Protein AF-A0A964VG58-F1 (afdb_monomer_lite)

Foldseek 3Di:
DDDDPPPPPQQAAPDDLVLLVVLVVVVCVVVVWDWDDDPQKIKTWDDDPQKIKIWIWHDDGPRFIWIWIWIDHPPDDPVLTPTDGDDDGDDSVVVNVVVVVCVVCVVCVSHVDPPPPPPPDD

Secondary structure (DSSP, 8-state):
-------------SS-HHHHHHHHHHHHHHHT-EEEEETTEEEEEEEETTEEEEEEEEEETTTEEEEEEEEEETTS-GGG---EEEEEEE-HHHHHHHHHHHHTTHHHHHT--TT-------

Structure (mmCIF, N/CA/C/O backbone):
data_AF-A0A964VG58-F1
#
_entry.id   AF-A0A964VG58-F1
#
loop_
_atom_site.group_PDB
_atom_site.id
_atom_site.type_symbol
_atom_site.label_atom_id
_atom_site.label_alt_id
_atom_site.label_comp_id
_atom_site.label_asym_id
_atom_site.label_entity_id
_atom_site.label_seq_id
_atom_site.pdbx_PDB_ins_code
_atom_site.Cartn_x
_atom_site.Cartn_y
_atom_site.Cartn_z
_atom_site.occupancy
_atom_site.B_iso_or_equiv
_atom_site.auth_seq_id
_atom_site.auth_comp_id
_atom_site.auth_asym_id
_atom_site.auth_atom_id
_atom_site.pdbx_PDB_model_num
ATOM 1 N N . MET A 1 1 ? -23.402 36.058 19.772 1.00 46.09 1 MET A N 1
ATOM 2 C CA . MET A 1 1 ? -22.094 35.834 19.128 1.00 46.09 1 MET A CA 1
ATOM 3 C C . MET A 1 1 ? -21.759 34.382 19.395 1.00 46.09 1 MET A C 1
ATOM 5 O O . MET A 1 1 ? -21.448 34.042 20.526 1.00 46.09 1 MET A O 1
ATOM 9 N N . THR A 1 2 ? -22.060 33.517 18.430 1.00 41.94 2 THR A N 1
ATOM 10 C CA . THR A 1 2 ? -22.004 32.061 18.597 1.00 41.94 2 THR A CA 1
ATOM 11 C C . THR A 1 2 ? -20.590 31.609 18.274 1.00 41.94 2 THR A C 1
ATOM 13 O O . THR A 1 2 ? -20.157 31.733 17.132 1.00 41.94 2 THR A O 1
ATOM 16 N N . ASP A 1 3 ? -19.878 31.150 19.295 1.00 44.06 3 ASP A N 1
ATOM 17 C CA . ASP A 1 3 ? -18.585 30.492 19.1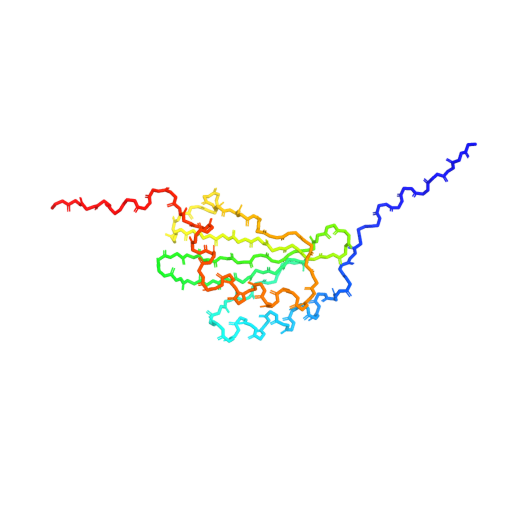61 1.00 44.06 3 ASP A CA 1
ATOM 18 C C . ASP A 1 3 ? -18.837 29.084 18.603 1.00 44.06 3 ASP A C 1
ATOM 20 O O . ASP A 1 3 ? -19.475 28.249 19.247 1.00 44.06 3 ASP A O 1
ATOM 24 N N . ALA A 1 4 ? -18.451 28.861 17.349 1.00 51.88 4 ALA A N 1
ATOM 25 C CA . ALA A 1 4 ? -18.421 27.534 16.758 1.00 51.88 4 ALA A CA 1
ATOM 26 C C . ALA A 1 4 ? -17.019 26.964 16.999 1.00 51.88 4 ALA A C 1
ATOM 28 O O . ALA A 1 4 ? -16.050 27.579 16.544 1.00 51.88 4 ALA A O 1
ATOM 29 N N . PRO A 1 5 ? -16.865 25.804 17.662 1.00 48.06 5 PRO A N 1
ATOM 30 C CA . PRO A 1 5 ? -15.564 25.174 17.738 1.00 48.06 5 PRO A CA 1
ATOM 31 C C . PRO A 1 5 ? -15.223 24.628 16.350 1.00 48.06 5 PRO A C 1
ATOM 33 O O . PRO A 1 5 ? -15.713 23.578 15.931 1.00 48.06 5 PRO A O 1
ATOM 36 N N . SER A 1 6 ? -14.355 25.350 15.641 1.00 50.09 6 SER A N 1
ATOM 37 C CA . SER A 1 6 ? -13.580 24.856 14.501 1.00 50.09 6 SER A CA 1
ATOM 38 C C . SER A 1 6 ? -12.587 23.799 14.991 1.00 50.09 6 SER A C 1
ATOM 40 O O . SER A 1 6 ? -11.378 24.002 15.009 1.00 50.09 6 SER A O 1
ATOM 42 N N . GLY A 1 7 ? -13.108 22.663 15.446 1.00 42.56 7 GLY A N 1
ATOM 43 C CA . GLY A 1 7 ? -12.342 21.456 15.691 1.00 42.56 7 GLY A CA 1
ATOM 44 C C . GLY A 1 7 ? -12.226 20.694 14.383 1.00 42.56 7 GLY A C 1
ATOM 45 O O . GLY A 1 7 ? -12.977 19.747 14.156 1.00 42.56 7 GLY A O 1
ATOM 46 N N . GLY A 1 8 ? -11.301 21.114 13.519 1.00 39.91 8 GLY A N 1
ATOM 47 C CA . GLY A 1 8 ? -10.782 20.280 12.437 1.00 39.91 8 GLY A CA 1
ATOM 48 C C . GLY A 1 8 ? -10.017 19.112 13.048 1.00 39.91 8 GLY A C 1
ATOM 49 O O . GLY A 1 8 ? -8.796 19.091 13.045 1.00 39.91 8 GLY A O 1
ATOM 50 N N . GLY A 1 9 ? -10.735 18.186 13.681 1.00 44.28 9 GLY A N 1
ATOM 51 C CA . GLY A 1 9 ? -10.153 16.948 14.155 1.00 44.28 9 GLY A CA 1
ATOM 52 C C . GLY A 1 9 ? -9.806 16.133 12.927 1.00 44.28 9 GLY A C 1
ATOM 53 O O . GLY A 1 9 ? -10.712 15.583 12.299 1.00 44.28 9 GLY A O 1
ATOM 54 N N . GLU A 1 10 ? -8.522 16.069 12.582 1.00 49.34 10 GLU A N 1
ATOM 55 C CA . GLU A 1 10 ? -7.968 14.996 11.763 1.00 49.34 10 GLU A CA 1
ATOM 56 C C . GLU A 1 10 ? -8.439 13.679 12.382 1.00 49.34 10 GLU A C 1
ATOM 58 O O . GLU A 1 10 ? -7.921 13.197 13.393 1.00 49.34 10 GLU A O 1
ATOM 63 N N . ARG A 1 11 ? -9.544 13.149 11.847 1.00 59.03 11 ARG A N 1
ATOM 64 C CA . ARG A 1 11 ? -10.114 11.892 12.309 1.00 59.03 11 ARG A CA 1
ATOM 65 C C . ARG A 1 11 ? -9.113 10.826 11.922 1.00 59.03 11 ARG A C 1
ATOM 67 O O . ARG A 1 11 ? -9.019 10.462 10.753 1.00 59.03 11 ARG A O 1
ATOM 74 N N . ARG A 1 12 ? -8.353 10.352 12.908 1.00 62.16 12 ARG A N 1
ATOM 75 C CA . ARG A 1 12 ? -7.490 9.190 12.732 1.00 62.16 12 ARG A CA 1
ATOM 76 C C . ARG A 1 12 ? -8.324 7.988 12.300 1.00 62.16 12 ARG A C 1
ATOM 78 O O . ARG A 1 12 ? -9.476 7.870 12.734 1.00 62.16 12 ARG A O 1
ATOM 85 N N . PRO A 1 13 ? -7.756 7.092 11.481 1.00 62.78 13 PRO A N 1
ATOM 86 C CA . PRO A 1 13 ? -8.465 5.902 11.066 1.00 62.78 13 PRO A CA 1
ATOM 87 C C . PRO A 1 13 ? -8.955 5.065 12.242 1.00 62.78 13 PRO A C 1
ATOM 89 O O . PRO A 1 13 ? -8.265 4.950 13.255 1.00 62.78 13 PRO A O 1
ATOM 92 N N . ALA A 1 14 ? -10.141 4.463 12.101 1.00 65.12 14 ALA A N 1
ATOM 93 C CA . ALA A 1 14 ? -10.719 3.606 13.142 1.00 65.12 14 ALA A CA 1
ATOM 94 C C . ALA A 1 14 ? -9.809 2.409 13.484 1.00 65.12 14 ALA A C 1
ATOM 96 O O . ALA A 1 14 ? -9.790 1.927 14.616 1.00 65.12 14 ALA A O 1
ATOM 97 N N . ALA A 1 15 ? -9.015 1.953 12.511 1.00 66.06 15 ALA A N 1
ATOM 98 C CA . ALA A 1 15 ? -7.946 0.991 12.726 1.00 66.06 15 ALA A CA 1
ATOM 99 C C . ALA A 1 15 ? -6.636 1.686 13.111 1.00 66.06 15 ALA A C 1
ATOM 101 O O . ALA A 1 15 ? -6.198 2.619 12.439 1.00 66.06 15 ALA A O 1
ATOM 102 N N . SER A 1 16 ? -5.966 1.176 14.148 1.00 79.75 16 SER A N 1
ATOM 103 C CA . SER A 1 16 ? -4.643 1.668 14.532 1.00 79.75 16 SER A CA 1
ATOM 104 C C . SER A 1 16 ? -3.595 1.360 13.456 1.00 79.75 16 SER A C 1
ATOM 106 O O . SER A 1 16 ? -3.671 0.344 12.758 1.00 79.75 16 SER A O 1
ATOM 108 N N . LEU A 1 17 ? -2.565 2.208 13.368 1.00 83.25 17 LEU A 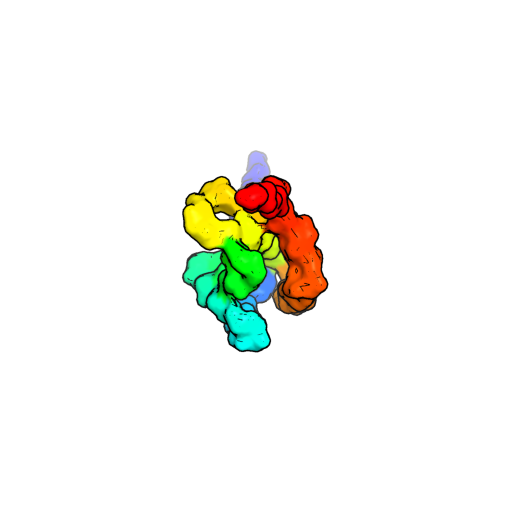N 1
ATOM 109 C CA . LEU A 1 17 ? -1.387 1.966 12.523 1.00 83.25 17 LEU A CA 1
ATOM 110 C C . LEU A 1 17 ? -0.760 0.590 12.789 1.00 83.25 17 LEU A C 1
ATOM 112 O O . LEU A 1 17 ? -0.336 -0.075 11.853 1.00 83.25 17 LEU A O 1
ATOM 116 N N . GLU A 1 18 ? -0.766 0.127 14.042 1.00 85.38 18 GLU A N 1
ATOM 117 C CA . GLU A 1 18 ? -0.263 -1.200 14.411 1.00 85.38 18 GLU A CA 1
ATOM 118 C C . GLU A 1 18 ? -1.067 -2.336 13.751 1.00 85.38 18 GLU A C 1
ATOM 120 O O . GLU A 1 18 ? -0.497 -3.321 13.274 1.00 85.38 18 GLU A O 1
ATOM 125 N N . ALA A 1 19 ? -2.396 -2.201 13.689 1.00 85.12 19 ALA A N 1
ATOM 126 C CA . ALA A 1 19 ? -3.259 -3.196 13.061 1.00 85.12 19 ALA A CA 1
ATOM 127 C C . ALA A 1 19 ? -3.012 -3.270 11.545 1.00 85.12 19 ALA A C 1
ATOM 129 O O . ALA A 1 19 ? -2.946 -4.364 10.975 1.00 85.12 19 ALA A O 1
ATOM 130 N N . VAL A 1 20 ? -2.819 -2.110 10.909 1.00 85.31 20 VAL A N 1
ATOM 131 C CA . VAL A 1 20 ? -2.399 -2.005 9.504 1.00 85.31 20 VAL A CA 1
ATOM 132 C C . VAL A 1 20 ? -1.025 -2.639 9.311 1.00 85.31 20 VAL A C 1
ATOM 134 O O . VAL A 1 20 ? -0.871 -3.500 8.448 1.00 85.31 20 VAL A O 1
ATOM 137 N N . ASP A 1 21 ? -0.049 -2.296 10.151 1.00 89.94 21 ASP A N 1
ATOM 138 C CA . ASP A 1 21 ? 1.317 -2.815 10.081 1.00 89.94 21 ASP A CA 1
ATOM 139 C C . ASP A 1 21 ? 1.368 -4.337 10.147 1.00 89.94 21 ASP A C 1
ATOM 141 O O . ASP A 1 21 ? 2.063 -4.975 9.356 1.00 89.94 21 ASP A O 1
ATOM 145 N N . ARG A 1 22 ? 0.602 -4.946 11.056 1.00 88.75 22 ARG A N 1
ATOM 146 C CA . ARG A 1 22 ? 0.542 -6.405 11.174 1.00 88.75 22 ARG A CA 1
ATOM 147 C C . ARG A 1 22 ? 0.021 -7.050 9.890 1.00 88.75 22 ARG A C 1
ATOM 149 O O . ARG A 1 22 ? 0.596 -8.035 9.431 1.00 88.75 22 ARG A O 1
ATOM 156 N N . LYS A 1 23 ? -1.039 -6.493 9.300 1.00 86.88 23 LYS A N 1
ATOM 157 C CA . LYS A 1 23 ? -1.619 -7.005 8.050 1.00 86.88 23 LYS A CA 1
ATOM 158 C C . LYS A 1 23 ? -0.672 -6.822 6.865 1.00 86.88 23 LYS A C 1
ATOM 160 O O . LYS A 1 23 ? -0.467 -7.768 6.107 1.00 86.88 23 LYS A O 1
ATOM 165 N N . LEU A 1 24 ? -0.069 -5.642 6.735 1.00 89.69 24 LEU A N 1
ATOM 166 C CA . LEU A 1 24 ? 0.877 -5.338 5.663 1.00 89.69 24 LEU A CA 1
ATOM 167 C C . LEU A 1 24 ? 2.149 -6.174 5.761 1.00 89.69 24 LEU A C 1
ATOM 169 O O . LEU A 1 24 ? 2.622 -6.643 4.737 1.00 89.69 24 LEU A O 1
ATOM 173 N N . ASN A 1 25 ? 2.670 -6.420 6.966 1.00 90.81 25 ASN A N 1
ATOM 174 C CA . ASN A 1 25 ? 3.831 -7.291 7.169 1.00 90.81 25 ASN A CA 1
ATOM 175 C C . ASN A 1 25 ? 3.573 -8.705 6.638 1.00 90.81 25 ASN A C 1
ATOM 177 O O . ASN A 1 25 ? 4.376 -9.237 5.877 1.00 90.81 25 ASN A O 1
ATOM 181 N N . VAL A 1 26 ? 2.446 -9.312 7.025 1.00 89.06 26 VAL A N 1
ATOM 182 C CA . VAL A 1 26 ? 2.078 -10.659 6.559 1.00 89.06 26 VAL A CA 1
ATOM 183 C C . VAL A 1 26 ? 1.902 -10.667 5.044 1.00 89.06 26 VAL A C 1
ATOM 185 O O . VAL A 1 26 ? 2.373 -11.580 4.371 1.00 89.06 26 VAL A O 1
ATOM 188 N N . PHE A 1 27 ? 1.251 -9.637 4.502 1.00 86.81 27 PHE A N 1
ATOM 189 C CA . PHE A 1 27 ? 1.039 -9.512 3.068 1.00 86.81 27 PHE A CA 1
ATOM 190 C C . PHE A 1 27 ? 2.353 -9.356 2.290 1.00 86.81 27 PHE A C 1
ATOM 192 O O . PHE A 1 27 ? 2.547 -10.052 1.296 1.00 86.81 27 PHE A O 1
ATOM 199 N N . ALA A 1 28 ? 3.259 -8.495 2.753 1.00 90.12 28 ALA A N 1
ATOM 200 C CA . ALA A 1 28 ? 4.555 -8.256 2.127 1.00 90.12 28 ALA A CA 1
ATOM 201 C C . ALA A 1 28 ? 5.384 -9.544 2.066 1.00 90.12 28 ALA A C 1
ATOM 203 O O . ALA A 1 28 ? 5.846 -9.937 0.997 1.00 90.12 28 ALA A O 1
ATOM 204 N N . LEU A 1 29 ? 5.463 -10.262 3.191 1.00 89.88 29 LEU A N 1
ATOM 205 C CA . LEU A 1 29 ? 6.156 -11.547 3.284 1.00 89.88 29 LEU A CA 1
ATOM 206 C C . LEU A 1 29 ? 5.561 -12.595 2.338 1.00 89.88 29 LEU A C 1
ATOM 208 O O . LEU A 1 29 ? 6.301 -13.294 1.652 1.00 89.88 29 LEU A O 1
ATOM 212 N N . ALA A 1 30 ? 4.230 -12.694 2.276 1.00 87.62 30 ALA A N 1
ATOM 213 C CA . ALA A 1 30 ? 3.551 -13.677 1.434 1.00 87.62 30 ALA A CA 1
ATOM 214 C C . ALA A 1 30 ? 3.730 -13.425 -0.073 1.00 87.62 30 ALA A C 1
ATOM 216 O O . ALA A 1 30 ? 3.576 -14.357 -0.859 1.00 87.62 30 ALA A O 1
ATOM 217 N N . ASN A 1 31 ? 4.036 -12.188 -0.476 1.00 84.88 31 ASN A N 1
ATOM 218 C CA . ASN A 1 31 ? 4.130 -11.791 -1.883 1.00 84.88 31 ASN A CA 1
ATOM 219 C C . ASN A 1 31 ? 5.540 -11.345 -2.307 1.00 84.88 31 ASN A C 1
ATOM 221 O O . ASN A 1 31 ? 5.698 -10.850 -3.420 1.00 84.88 31 ASN A O 1
ATOM 225 N N . GLY A 1 32 ? 6.556 -11.508 -1.451 1.00 88.12 32 GLY A N 1
ATOM 226 C CA . GLY A 1 32 ? 7.936 -11.122 -1.767 1.00 88.12 32 GLY A CA 1
ATOM 227 C C . GLY A 1 32 ? 8.111 -9.618 -1.995 1.00 88.12 32 GLY A C 1
ATOM 228 O O . GLY A 1 32 ? 8.798 -9.219 -2.930 1.00 88.12 32 GLY A O 1
ATOM 229 N N . MET A 1 33 ? 7.449 -8.799 -1.178 1.00 92.69 33 MET A N 1
ATOM 230 C CA . MET A 1 33 ? 7.520 -7.337 -1.237 1.00 92.69 33 MET A CA 1
ATOM 231 C C . MET A 1 33 ? 8.298 -6.780 -0.052 1.00 92.69 33 MET A C 1
ATOM 233 O O . MET A 1 33 ? 8.274 -7.347 1.043 1.00 92.69 33 MET A O 1
ATOM 237 N N . ASP A 1 34 ? 8.877 -5.604 -0.246 1.00 92.88 34 ASP A N 1
ATOM 238 C CA . ASP A 1 34 ? 9.473 -4.806 0.812 1.00 92.88 34 ASP A CA 1
ATOM 239 C C . ASP A 1 34 ? 8.429 -3.856 1.404 1.00 92.88 34 ASP A C 1
ATOM 241 O O . ASP A 1 34 ? 7.719 -3.158 0.682 1.00 92.88 34 ASP A O 1
ATOM 245 N N . LEU A 1 35 ? 8.318 -3.825 2.734 1.00 93.12 35 LEU A N 1
ATOM 246 C CA . LEU A 1 35 ? 7.458 -2.878 3.442 1.00 93.12 35 LEU A CA 1
ATOM 247 C C . LEU A 1 35 ? 8.299 -1.781 4.098 1.00 93.12 35 LEU A C 1
ATOM 249 O O . LEU A 1 35 ? 8.959 -2.003 5.114 1.00 93.12 35 LEU A O 1
ATOM 253 N N . SER A 1 36 ? 8.166 -0.568 3.578 1.00 92.38 36 SER A N 1
ATOM 254 C CA . SER A 1 36 ? 8.720 0.658 4.142 1.00 92.38 36 SER A CA 1
ATOM 255 C C . SER A 1 36 ? 7.678 1.367 5.019 1.00 92.38 36 SER A C 1
ATOM 257 O O . SER A 1 36 ? 6.523 1.552 4.625 1.00 92.38 36 SER A O 1
ATOM 259 N N . ARG A 1 37 ? 8.080 1.816 6.215 1.00 92.12 37 ARG A N 1
ATOM 260 C CA . ARG A 1 37 ? 7.224 2.584 7.141 1.00 92.12 37 ARG A CA 1
ATOM 261 C C . ARG A 1 37 ? 7.753 4.009 7.267 1.00 92.12 37 ARG A C 1
ATOM 263 O O . ARG A 1 37 ? 8.918 4.191 7.611 1.00 92.12 37 ARG A O 1
ATOM 270 N N . ARG A 1 38 ? 6.916 5.011 6.992 1.00 87.94 38 ARG A N 1
ATOM 271 C CA . ARG A 1 38 ? 7.274 6.436 7.081 1.00 87.94 38 ARG A CA 1
ATOM 272 C C . ARG A 1 38 ? 6.140 7.199 7.752 1.00 87.94 38 ARG A C 1
ATOM 274 O O . ARG A 1 38 ? 5.099 7.376 7.135 1.00 87.94 38 ARG A O 1
ATOM 281 N N . GLU A 1 39 ? 6.330 7.621 9.000 1.00 87.81 39 GLU A N 1
ATOM 282 C CA . GLU A 1 39 ? 5.295 8.308 9.794 1.00 87.81 39 GLU A CA 1
ATOM 283 C C . GLU A 1 39 ? 3.967 7.523 9.797 1.00 87.81 39 GLU A C 1
ATOM 285 O O . GLU A 1 39 ? 3.928 6.379 10.260 1.00 87.81 39 GLU A O 1
ATOM 290 N N . GLU A 1 40 ? 2.893 8.085 9.240 1.00 87.00 40 GLU A N 1
ATOM 291 C CA . GLU A 1 40 ? 1.582 7.435 9.098 1.00 87.00 40 GLU A CA 1
ATOM 292 C C . GLU A 1 40 ? 1.403 6.726 7.743 1.00 87.00 40 GLU A C 1
ATOM 294 O O . GLU A 1 40 ? 0.396 6.069 7.497 1.00 87.00 40 GLU A O 1
ATOM 299 N N . THR A 1 41 ? 2.404 6.805 6.870 1.00 89.19 41 THR A N 1
ATOM 300 C CA . THR A 1 41 ? 2.417 6.179 5.548 1.00 89.19 41 THR A CA 1
ATOM 301 C C . THR A 1 41 ? 3.087 4.807 5.589 1.00 89.19 41 THR A C 1
ATOM 303 O O . THR A 1 41 ? 4.092 4.584 6.277 1.00 89.19 41 THR A O 1
ATOM 306 N N . ARG A 1 42 ? 2.548 3.866 4.817 1.00 92.31 42 ARG A N 1
ATOM 307 C CA . ARG A 1 42 ? 3.122 2.542 4.570 1.00 92.31 42 ARG A CA 1
ATOM 308 C C . ARG A 1 42 ? 3.285 2.337 3.079 1.00 92.31 42 ARG A C 1
ATOM 310 O O . ARG A 1 42 ? 2.366 2.629 2.325 1.00 92.31 42 ARG A O 1
ATOM 317 N N . VAL A 1 43 ? 4.447 1.864 2.655 1.00 91.88 43 VAL A N 1
ATOM 318 C CA . VAL A 1 43 ? 4.749 1.659 1.238 1.00 91.88 43 VAL A CA 1
ATOM 319 C C . VAL A 1 43 ? 5.181 0.218 1.045 1.00 91.88 43 VAL A C 1
ATOM 321 O O . VAL A 1 43 ? 6.156 -0.213 1.650 1.00 91.88 43 VAL A O 1
ATOM 324 N N . LEU A 1 44 ? 4.428 -0.520 0.238 1.00 91.38 44 LEU A N 1
ATOM 325 C CA . LEU A 1 44 ? 4.823 -1.822 -0.280 1.00 91.38 44 LEU A CA 1
ATOM 326 C C . LEU A 1 44 ? 5.528 -1.616 -1.611 1.00 91.38 44 LEU A C 1
ATOM 328 O O . LEU A 1 44 ? 4.957 -0.982 -2.493 1.00 91.38 44 LEU A O 1
ATOM 332 N N . GLU A 1 45 ? 6.727 -2.157 -1.757 1.00 90.56 45 GLU A N 1
ATOM 333 C CA . GLU A 1 45 ? 7.570 -2.008 -2.940 1.00 90.56 45 GLU A CA 1
ATOM 334 C C . GLU A 1 45 ? 7.975 -3.393 -3.450 1.00 90.56 45 GLU A C 1
ATO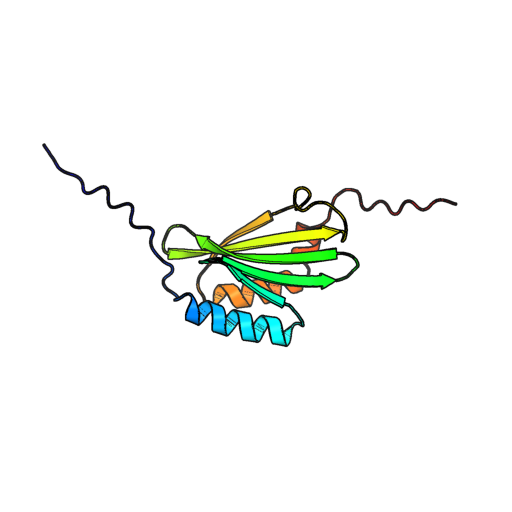M 336 O O . GLU A 1 45 ? 8.260 -4.295 -2.665 1.00 90.56 45 GLU A O 1
ATOM 341 N N . TRP A 1 46 ? 7.957 -3.599 -4.763 1.00 90.00 46 TRP A N 1
ATOM 342 C CA . TRP A 1 46 ? 8.479 -4.822 -5.373 1.00 90.00 46 TRP A CA 1
ATOM 343 C C . TRP A 1 46 ? 8.865 -4.594 -6.825 1.00 90.00 46 TRP A C 1
ATOM 345 O O . TRP A 1 46 ? 8.445 -3.629 -7.463 1.00 90.00 46 TRP A O 1
ATOM 355 N N . TYR A 1 47 ? 9.644 -5.523 -7.366 1.00 86.06 47 TYR A N 1
ATOM 356 C CA . TYR A 1 47 ? 10.072 -5.486 -8.754 1.00 86.06 47 TYR A CA 1
ATOM 357 C C . TYR A 1 47 ? 9.396 -6.586 -9.564 1.00 86.06 47 TYR A C 1
ATOM 359 O O . TYR A 1 47 ? 9.404 -7.754 -9.173 1.00 86.06 47 TYR A O 1
ATOM 367 N N . ARG A 1 48 ? 8.809 -6.224 -10.705 1.00 81.56 48 ARG A N 1
ATOM 368 C CA . ARG A 1 48 ? 8.183 -7.178 -11.625 1.00 81.56 48 ARG A CA 1
ATOM 369 C C . ARG A 1 48 ? 8.210 -6.640 -13.052 1.00 81.56 48 ARG A C 1
ATOM 371 O O . ARG A 1 48 ? 7.865 -5.483 -13.276 1.00 81.56 48 ARG A O 1
ATOM 378 N N . ASP A 1 49 ? 8.586 -7.489 -14.007 1.00 79.62 49 ASP A N 1
ATOM 379 C CA . ASP A 1 49 ? 8.569 -7.192 -15.449 1.00 79.62 49 ASP A CA 1
ATOM 380 C C . ASP A 1 49 ? 9.373 -5.938 -15.844 1.00 79.62 49 ASP A C 1
ATOM 382 O O . ASP A 1 49 ? 8.962 -5.152 -16.694 1.00 79.62 49 ASP A O 1
ATOM 386 N N . GLY A 1 50 ? 10.524 -5.710 -15.204 1.00 79.50 50 GLY A N 1
ATOM 387 C CA . GLY A 1 50 ? 11.353 -4.536 -15.503 1.00 79.50 50 GLY A CA 1
ATOM 388 C C . GLY A 1 50 ? 10.912 -3.243 -14.801 1.00 79.50 50 GLY A C 1
ATOM 389 O O . GLY A 1 50 ? 11.510 -2.186 -15.017 1.00 79.50 50 GLY A O 1
ATOM 390 N N . LEU A 1 51 ? 9.850 -3.310 -13.993 1.00 79.50 51 LEU A N 1
ATOM 391 C CA . LEU A 1 51 ? 9.235 -2.170 -13.326 1.00 79.50 51 LEU A CA 1
ATOM 392 C C . LEU A 1 51 ? 9.340 -2.310 -11.810 1.00 79.50 51 LEU A C 1
ATOM 394 O O . LEU A 1 51 ? 9.015 -3.351 -11.239 1.00 79.50 51 LEU A O 1
ATOM 398 N N . GLU A 1 52 ? 9.743 -1.223 -11.166 1.00 84.44 52 GLU A N 1
ATOM 399 C CA . GLU A 1 52 ? 9.566 -1.035 -9.736 1.00 84.44 52 GLU A CA 1
ATOM 400 C C . GLU A 1 52 ? 8.126 -0.590 -9.494 1.00 84.44 52 GLU A C 1
ATOM 402 O O . GLU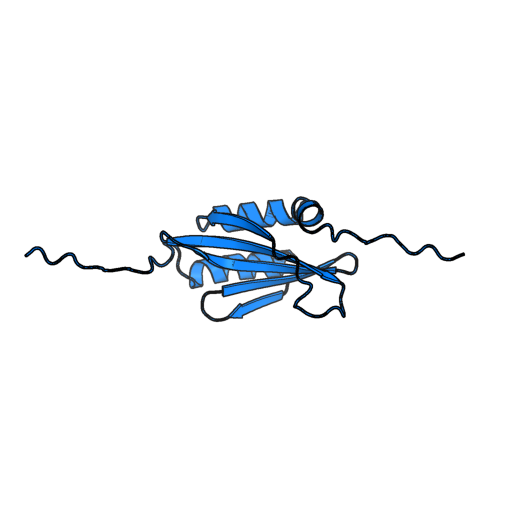 A 1 52 ? 7.617 0.333 -10.129 1.00 84.44 52 GLU A O 1
ATOM 407 N N . ARG A 1 53 ? 7.437 -1.296 -8.610 1.00 85.00 53 ARG A N 1
ATOM 408 C CA . ARG A 1 53 ? 6.025 -1.104 -8.311 1.00 85.00 53 ARG A CA 1
ATOM 409 C C . ARG A 1 53 ? 5.880 -0.755 -6.858 1.00 85.00 53 ARG A C 1
ATOM 411 O O . ARG A 1 53 ? 6.543 -1.344 -6.008 1.00 85.00 53 ARG A O 1
ATOM 418 N N . ARG A 1 54 ? 4.988 0.189 -6.586 1.00 87.38 54 ARG A N 1
ATOM 419 C CA . ARG A 1 54 ? 4.733 0.662 -5.235 1.00 87.38 54 ARG A CA 1
ATOM 420 C C . ARG A 1 54 ? 3.247 0.744 -4.967 1.00 87.38 54 ARG A C 1
ATOM 422 O O . ARG A 1 54 ? 2.475 1.185 -5.822 1.00 87.38 54 ARG A O 1
ATOM 429 N N . ILE A 1 55 ? 2.852 0.366 -3.759 1.00 87.44 55 ILE A N 1
ATOM 430 C CA . ILE A 1 55 ? 1.544 0.690 -3.209 1.00 87.44 55 ILE A CA 1
ATOM 431 C C . ILE A 1 55 ? 1.736 1.438 -1.902 1.00 87.44 55 ILE A C 1
ATOM 433 O O . ILE A 1 55 ? 2.302 0.921 -0.943 1.00 87.44 55 ILE A O 1
ATOM 437 N N . ARG A 1 56 ? 1.229 2.662 -1.870 1.00 89.38 56 ARG A N 1
ATOM 438 C CA . ARG A 1 56 ? 1.232 3.547 -0.719 1.00 89.38 56 ARG A CA 1
ATOM 439 C C . ARG A 1 56 ? -0.126 3.494 -0.030 1.00 89.38 56 ARG A C 1
ATOM 441 O O . ARG A 1 56 ? -1.154 3.700 -0.668 1.00 89.38 56 ARG A O 1
ATOM 448 N N . VAL A 1 57 ? -0.103 3.252 1.272 1.00 88.81 57 VAL A N 1
ATOM 449 C CA . VAL A 1 57 ? -1.243 3.328 2.182 1.00 88.81 57 VAL A CA 1
ATOM 450 C C . VAL A 1 57 ? -1.013 4.503 3.113 1.00 88.81 57 VAL A C 1
ATOM 452 O O . VAL A 1 57 ? 0.032 4.586 3.758 1.00 88.81 57 VAL A O 1
ATOM 455 N N . GLU A 1 58 ? -1.974 5.407 3.187 1.00 88.88 58 GLU A N 1
ATOM 456 C CA . GLU A 1 5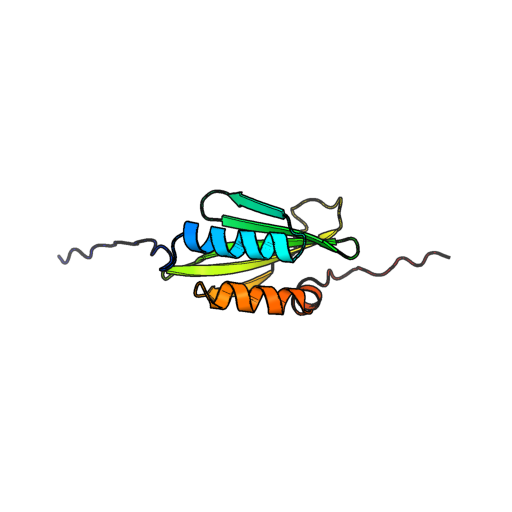8 ? -1.898 6.584 4.050 1.00 88.88 58 GLU A CA 1
ATOM 457 C C . GLU A 1 58 ? -3.276 6.922 4.626 1.00 88.88 58 GLU A C 1
ATOM 459 O O . GLU A 1 58 ? -4.291 6.498 4.063 1.00 88.88 58 GLU A O 1
ATOM 464 N N . PRO A 1 59 ? -3.343 7.645 5.753 1.00 86.31 59 PRO A N 1
ATOM 465 C CA . PRO A 1 59 ? -4.610 8.111 6.290 1.00 86.31 59 PRO A CA 1
ATOM 466 C C . PRO A 1 59 ? -5.335 8.991 5.271 1.00 86.31 59 PRO A C 1
ATOM 468 O O . PRO A 1 59 ? -4.724 9.765 4.535 1.00 86.31 59 PRO A O 1
ATOM 471 N N . SER A 1 60 ? -6.655 8.871 5.240 1.00 82.62 60 SER A N 1
ATOM 472 C CA . SER A 1 60 ? -7.548 9.707 4.448 1.00 82.62 60 SER A CA 1
ATOM 473 C C . SER A 1 60 ? -8.538 10.430 5.355 1.00 82.62 60 SER A C 1
ATOM 475 O O . SER A 1 60 ? -8.657 10.135 6.549 1.00 82.62 60 SER A O 1
ATOM 477 N N . GLU A 1 61 ? -9.266 11.385 4.781 1.00 75.69 61 GLU A N 1
ATOM 478 C CA . GLU A 1 61 ? -10.307 12.107 5.498 1.00 75.69 61 GLU A CA 1
ATOM 479 C C . GLU A 1 61 ? -11.371 11.145 6.055 1.00 75.69 61 GLU A C 1
ATOM 481 O O . GLU A 1 61 ? -11.623 10.052 5.541 1.00 75.69 61 GLU A O 1
ATOM 486 N N . GLY A 1 62 ? -12.004 11.548 7.155 1.00 69.00 62 GLY A N 1
ATOM 487 C CA . GLY A 1 62 ? -13.106 10.786 7.737 1.00 69.00 62 GLY A CA 1
ATOM 488 C C . GLY A 1 62 ? -12.706 9.541 8.535 1.00 69.00 62 GLY A C 1
ATOM 489 O O . GLY A 1 62 ? -13.600 8.802 8.936 1.00 69.00 62 GLY A O 1
ATOM 490 N N . GLY A 1 63 ? -11.420 9.325 8.833 1.00 72.69 63 GLY A N 1
ATOM 491 C CA . GLY A 1 63 ? -10.984 8.182 9.642 1.00 72.69 63 GLY A CA 1
ATOM 492 C C . GLY A 1 63 ? -10.891 6.886 8.844 1.00 72.69 63 GLY A C 1
ATOM 493 O O . GLY A 1 63 ? -11.236 5.813 9.342 1.00 72.69 63 GLY A O 1
ATOM 494 N N . THR A 1 64 ? -10.382 6.983 7.623 1.00 79.81 64 THR A N 1
ATOM 495 C CA . THR A 1 64 ? -10.260 5.867 6.683 1.00 79.81 64 THR A CA 1
ATOM 496 C C . THR A 1 64 ? -8.862 5.829 6.065 1.00 79.81 64 THR A C 1
ATOM 498 O O . THR A 1 64 ? -8.033 6.696 6.346 1.00 79.81 64 THR A O 1
ATOM 501 N N . TRP A 1 65 ? -8.566 4.820 5.245 1.00 82.88 65 TRP A N 1
ATOM 502 C CA . TRP A 1 65 ? -7.277 4.694 4.557 1.00 82.88 65 TRP A CA 1
ATOM 503 C C . TRP A 1 65 ? -7.410 4.963 3.058 1.00 82.88 65 TRP A C 1
ATOM 505 O O . TRP A 1 65 ? -8.386 4.559 2.430 1.00 82.88 65 TRP A O 1
ATOM 515 N N . ALA A 1 66 ? -6.421 5.624 2.466 1.00 85.00 66 ALA A N 1
ATOM 516 C CA . ALA A 1 66 ? -6.281 5.772 1.023 1.00 85.00 66 ALA A CA 1
ATOM 517 C C . ALA A 1 66 ? -5.199 4.826 0.495 1.00 85.00 66 ALA A C 1
ATOM 519 O O . ALA A 1 66 ? -4.171 4.626 1.147 1.00 85.00 66 ALA A O 1
ATOM 520 N N . ILE A 1 67 ? -5.424 4.280 -0.704 1.00 84.50 67 ILE A N 1
ATOM 521 C CA . ILE A 1 67 ? -4.444 3.464 -1.424 1.00 84.50 67 ILE A CA 1
ATOM 522 C C . ILE A 1 67 ? -4.066 4.164 -2.730 1.00 84.50 67 ILE A C 1
ATOM 524 O O . ILE A 1 67 ? -4.911 4.473 -3.575 1.00 84.50 67 ILE A O 1
ATOM 528 N N . ARG A 1 68 ? -2.765 4.384 -2.912 1.00 84.56 68 ARG A N 1
ATOM 529 C CA . ARG A 1 68 ? -2.177 4.927 -4.140 1.00 84.56 68 ARG A CA 1
ATOM 530 C C . ARG A 1 68 ? -1.194 3.931 -4.715 1.00 84.56 68 ARG A C 1
ATOM 532 O O . ARG A 1 68 ? -0.436 3.318 -3.971 1.00 84.56 68 ARG A O 1
ATOM 539 N N . THR A 1 69 ? -1.178 3.789 -6.030 1.00 82.44 69 THR A N 1
ATOM 540 C CA . THR A 1 69 ? -0.263 2.865 -6.705 1.00 82.44 69 THR A CA 1
ATOM 541 C C . THR A 1 69 ? 0.591 3.596 -7.714 1.00 82.44 69 THR A C 1
ATOM 543 O O . THR A 1 69 ? 0.124 4.553 -8.332 1.00 82.44 69 THR A O 1
ATOM 546 N N . ALA A 1 70 ? 1.804 3.102 -7.912 1.00 80.44 70 ALA A N 1
ATOM 547 C CA . ALA A 1 70 ? 2.684 3.553 -8.970 1.00 80.44 70 ALA A CA 1
ATOM 548 C C . ALA A 1 70 ? 3.468 2.384 -9.565 1.00 80.44 70 ALA A C 1
ATOM 550 O O . ALA A 1 70 ? 3.739 1.386 -8.890 1.00 80.44 70 ALA A O 1
ATOM 551 N N . ALA A 1 71 ? 3.874 2.547 -10.822 1.00 79.56 71 ALA A N 1
ATOM 552 C CA . ALA A 1 71 ? 4.949 1.772 -11.417 1.00 79.56 71 ALA A CA 1
ATOM 553 C C . ALA A 1 71 ? 5.929 2.706 -12.130 1.00 79.56 71 ALA A C 1
ATOM 555 O O . ALA A 1 71 ? 5.524 3.632 -12.836 1.00 79.56 71 ALA A O 1
ATOM 556 N N . THR A 1 72 ? 7.218 2.446 -11.964 1.00 77.50 72 THR A N 1
ATOM 557 C CA . THR A 1 72 ? 8.311 3.198 -12.578 1.00 77.50 72 THR A CA 1
ATOM 558 C C . THR A 1 72 ? 9.299 2.234 -13.223 1.00 77.50 72 THR A C 1
ATOM 560 O O . THR A 1 72 ? 9.529 1.122 -12.749 1.00 77.50 72 THR A O 1
ATOM 563 N N . ARG A 1 73 ? 9.908 2.638 -14.344 1.00 70.88 73 ARG A N 1
ATOM 564 C CA . ARG A 1 73 ? 11.068 1.910 -14.878 1.00 70.88 73 ARG A CA 1
ATOM 565 C C . ARG A 1 73 ? 12.270 2.193 -13.990 1.00 70.88 73 ARG A C 1
ATOM 567 O O . ARG A 1 73 ? 12.557 3.356 -13.698 1.00 70.88 73 ARG A O 1
ATOM 574 N N . HIS A 1 74 ? 12.986 1.137 -13.623 1.00 62.41 74 HIS A N 1
ATOM 575 C CA . HIS A 1 74 ? 14.215 1.257 -12.852 1.00 62.41 74 HIS A CA 1
ATOM 576 C C . HIS A 1 74 ? 15.204 2.201 -13.562 1.00 62.41 74 HIS A C 1
ATOM 578 O O . HIS A 1 74 ? 15.440 2.070 -14.764 1.00 62.41 74 HIS A O 1
ATOM 584 N N . GLY A 1 75 ? 15.729 3.195 -12.838 1.00 57.47 75 GLY A N 1
ATOM 585 C CA . GLY A 1 75 ? 16.659 4.198 -13.374 1.00 57.47 75 GLY A CA 1
ATOM 586 C C . GLY A 1 75 ? 16.032 5.483 -13.938 1.00 57.47 75 GLY A C 1
ATOM 587 O O . GLY A 1 75 ? 16.779 6.365 -14.360 1.00 57.47 75 GLY A O 1
ATOM 588 N N . ARG A 1 76 ? 14.698 5.648 -13.931 1.00 55.69 76 ARG A N 1
ATOM 589 C CA . ARG A 1 76 ? 14.064 6.967 -14.144 1.00 55.69 76 ARG A CA 1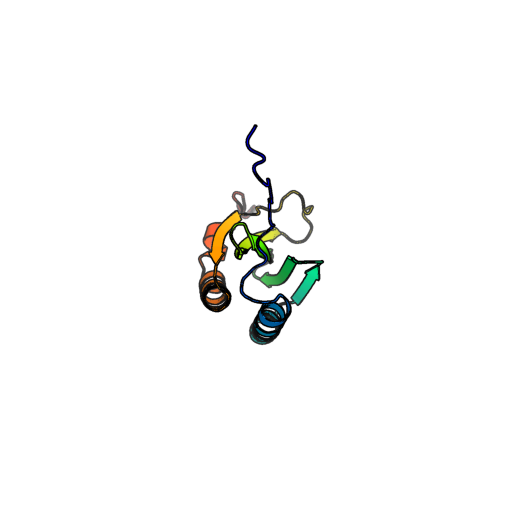
ATOM 590 C C . ARG A 1 76 ? 13.844 7.692 -12.814 1.00 55.69 76 ARG A C 1
ATOM 592 O O . ARG A 1 76 ? 13.592 7.060 -11.793 1.00 55.69 76 ARG A O 1
ATOM 599 N N . ALA A 1 77 ? 13.960 9.021 -12.842 1.00 51.00 77 ALA A N 1
ATOM 600 C CA . ALA A 1 77 ? 13.785 9.875 -11.670 1.00 51.00 77 ALA A CA 1
ATOM 601 C C . ALA A 1 77 ? 12.402 9.665 -11.013 1.00 51.00 77 ALA A C 1
ATOM 603 O O . ALA A 1 77 ? 11.425 9.442 -11.735 1.00 51.00 77 ALA A O 1
ATOM 604 N N . PRO A 1 78 ? 12.300 9.774 -9.674 1.00 50.88 78 PRO A N 1
ATOM 605 C CA . PRO A 1 78 ? 11.048 9.595 -8.933 1.00 50.88 78 PRO A CA 1
ATOM 606 C C . PRO A 1 78 ? 9.928 10.558 -9.362 1.00 50.88 78 PRO A C 1
ATOM 608 O O . PRO A 1 78 ? 8.766 10.253 -9.148 1.00 50.88 78 PRO A O 1
ATOM 611 N N . ASP A 1 79 ? 10.233 11.663 -10.046 1.00 46.72 79 ASP A N 1
ATOM 612 C CA . ASP A 1 79 ? 9.218 12.590 -10.573 1.00 46.72 79 ASP A CA 1
ATOM 613 C C . ASP A 1 79 ? 8.500 12.087 -11.843 1.00 46.72 79 ASP A C 1
ATOM 615 O O . ASP A 1 79 ? 7.529 12.693 -12.290 1.00 46.72 79 ASP A O 1
ATOM 619 N N . ALA A 1 80 ? 8.939 10.966 -12.431 1.00 48.62 80 ALA A N 1
ATOM 620 C CA . ALA A 1 80 ? 8.222 10.270 -13.508 1.00 48.62 80 ALA A CA 1
ATOM 621 C C . ALA A 1 80 ? 7.242 9.203 -12.973 1.00 48.62 80 ALA A C 1
ATOM 623 O O . ALA A 1 80 ? 6.819 8.311 -13.712 1.00 48.62 80 ALA A O 1
ATOM 624 N N . GLU A 1 81 ? 6.926 9.252 -11.678 1.00 53.38 81 GLU A N 1
ATOM 625 C CA . GLU A 1 81 ? 6.009 8.336 -11.015 1.00 53.38 81 GLU A CA 1
ATOM 626 C C . GLU A 1 81 ? 4.563 8.673 -11.408 1.00 53.38 81 GLU A C 1
ATOM 628 O O . GLU A 1 81 ? 4.009 9.708 -11.038 1.00 53.38 81 GLU A O 1
ATOM 633 N N . ALA A 1 82 ? 3.924 7.787 -12.175 1.00 56.06 82 ALA A N 1
ATOM 634 C CA . ALA A 1 82 ? 2.490 7.866 -12.422 1.00 56.06 82 ALA A CA 1
ATOM 635 C C . ALA A 1 82 ? 1.740 7.401 -11.162 1.00 56.06 82 ALA A C 1
ATOM 637 O O . ALA A 1 82 ? 1.224 6.287 -11.114 1.00 56.06 82 ALA A O 1
ATOM 638 N N . LEU A 1 83 ? 1.710 8.242 -10.123 1.00 53.91 83 LEU A N 1
ATOM 639 C CA . LEU A 1 83 ? 0.901 8.003 -8.929 1.00 53.91 83 LEU A CA 1
ATOM 640 C C . LEU A 1 83 ? -0.574 8.127 -9.303 1.00 53.91 83 LEU A C 1
ATOM 642 O O . LEU A 1 83 ? -1.093 9.227 -9.497 1.00 53.91 83 LEU A O 1
ATOM 646 N N . ARG A 1 84 ? -1.263 6.990 -9.391 1.00 60.69 84 ARG A N 1
ATOM 647 C CA . ARG A 1 84 ? -2.718 6.970 -9.532 1.00 60.69 84 ARG A CA 1
ATOM 648 C C . ARG A 1 84 ? -3.349 6.614 -8.195 1.00 60.69 84 ARG A C 1
ATOM 650 O O . ARG A 1 84 ? -3.073 5.564 -7.611 1.00 60.69 84 ARG A O 1
ATOM 657 N N . THR A 1 85 ? -4.204 7.507 -7.709 1.00 60.62 85 THR A N 1
ATOM 658 C CA . THR A 1 85 ? -5.123 7.204 -6.611 1.00 60.62 85 THR A CA 1
ATOM 659 C C . THR A 1 85 ? -6.190 6.271 -7.160 1.00 60.62 85 THR A C 1
ATOM 661 O O . THR A 1 85 ? -6.933 6.665 -8.057 1.00 60.62 85 THR A O 1
ATOM 664 N N . LEU A 1 86 ? -6.233 5.035 -6.666 1.00 61.75 86 LEU A N 1
ATOM 665 C CA . LEU A 1 86 ? -7.230 4.060 -7.110 1.00 61.75 86 LEU A CA 1
ATOM 666 C C . LEU A 1 86 ? -8.486 4.127 -6.250 1.00 61.75 86 LEU A C 1
ATOM 668 O O . LEU A 1 86 ? -9.583 4.161 -6.795 1.00 61.75 86 LEU A O 1
ATOM 672 N N . GLU A 1 87 ? -8.338 4.194 -4.926 1.00 63.38 87 GLU A N 1
ATOM 673 C CA . GLU A 1 87 ? -9.479 4.189 -4.011 1.00 63.38 87 GLU A CA 1
ATOM 674 C C . GLU A 1 87 ? -9.206 5.069 -2.782 1.00 63.38 87 GLU A C 1
ATOM 676 O O . GLU A 1 87 ? -8.143 5.009 -2.152 1.00 63.38 87 GLU A O 1
ATOM 681 N N . SER A 1 88 ? -10.191 5.904 -2.456 1.00 61.97 88 SER A N 1
ATOM 682 C CA . SER A 1 88 ? -10.244 6.714 -1.242 1.00 61.97 88 SER A CA 1
ATOM 683 C C . SER A 1 88 ? -11.201 6.072 -0.245 1.00 61.97 88 SER A C 1
ATOM 685 O O . SER A 1 88 ? -12.300 5.678 -0.630 1.00 61.97 88 SER A O 1
ATOM 687 N N . ALA A 1 89 ? -10.808 6.065 1.025 1.00 68.31 89 ALA A N 1
ATOM 688 C CA . ALA A 1 89 ? -11.639 5.709 2.167 1.00 68.31 89 ALA A CA 1
ATOM 689 C C . ALA A 1 89 ? -11.979 4.218 2.349 1.00 68.31 89 ALA A C 1
ATOM 691 O O . ALA A 1 89 ? -13.133 3.807 2.277 1.00 68.31 89 ALA A O 1
ATOM 692 N N . LEU A 1 90 ? -10.954 3.416 2.654 1.00 74.75 90 LEU A N 1
ATOM 693 C CA . LEU A 1 90 ? -11.064 1.985 2.940 1.00 74.75 90 LEU A CA 1
ATOM 694 C C . LEU A 1 90 ? -10.975 1.662 4.435 1.00 74.75 90 LEU A C 1
ATOM 696 O O . LEU A 1 90 ? -10.154 2.230 5.165 1.00 74.75 90 LEU A O 1
ATOM 700 N N . ASP A 1 91 ? -11.759 0.668 4.849 1.00 79.25 91 ASP A N 1
ATOM 701 C CA . ASP A 1 91 ? -11.630 -0.010 6.138 1.00 79.25 91 ASP A CA 1
ATOM 702 C C . ASP A 1 91 ? -10.497 -1.051 6.127 1.00 79.25 91 ASP A C 1
ATOM 704 O O . ASP A 1 91 ? -10.094 -1.577 5.087 1.00 79.25 91 ASP A O 1
ATOM 708 N N . LEU A 1 92 ? -10.010 -1.428 7.313 1.00 73.88 92 LEU A N 1
ATOM 709 C CA . LEU A 1 92 ? -8.859 -2.327 7.482 1.00 73.88 92 LEU A CA 1
ATOM 710 C C . LEU A 1 92 ? -9.005 -3.695 6.789 1.00 73.88 92 LEU A C 1
ATOM 712 O O . LEU A 1 92 ? -8.012 -4.287 6.357 1.00 73.88 92 LEU A O 1
ATOM 716 N N . ASP A 1 93 ? -10.210 -4.257 6.737 1.00 77.88 93 ASP A N 1
ATOM 717 C CA . ASP A 1 93 ? -10.463 -5.535 6.058 1.00 77.88 93 ASP A CA 1
ATOM 718 C C . ASP A 1 93 ? -10.545 -5.382 4.538 1.00 77.88 93 ASP A C 1
ATOM 720 O O . ASP A 1 93 ? -10.133 -6.282 3.804 1.00 77.88 93 ASP A O 1
ATOM 724 N N . GLN A 1 94 ? -10.972 -4.212 4.064 1.00 81.88 94 GLN A N 1
ATOM 725 C CA . GLN A 1 94 ? -11.032 -3.900 2.642 1.00 81.88 94 GLN A CA 1
ATOM 726 C C . GLN A 1 94 ? -9.630 -3.699 2.064 1.00 81.88 94 GLN A C 1
ATOM 728 O O . GLN A 1 94 ? -9.366 -4.161 0.959 1.00 81.88 94 GLN A O 1
ATOM 733 N N . ILE A 1 95 ? -8.697 -3.124 2.833 1.00 78.50 95 ILE A N 1
ATOM 734 C CA . ILE A 1 95 ? -7.302 -2.914 2.411 1.00 78.50 95 ILE A CA 1
ATOM 735 C C . ILE A 1 95 ? -6.669 -4.201 1.848 1.00 78.50 95 ILE A C 1
ATOM 737 O O . ILE A 1 95 ? -6.118 -4.194 0.749 1.00 78.50 95 ILE A O 1
ATOM 741 N N . LEU A 1 96 ? -6.775 -5.332 2.560 1.00 78.31 96 LEU A N 1
ATOM 742 C CA . LEU A 1 96 ? -6.181 -6.601 2.109 1.00 78.31 96 LEU A CA 1
ATOM 743 C C . LEU A 1 96 ? -6.876 -7.196 0.883 1.00 78.31 96 LEU A C 1
ATOM 745 O O . LEU A 1 96 ? -6.206 -7.784 0.033 1.00 78.31 96 LEU A O 1
ATOM 749 N N . ALA A 1 97 ? -8.202 -7.075 0.799 1.00 82.06 97 ALA A N 1
ATOM 750 C CA . ALA A 1 97 ? -8.945 -7.525 -0.372 1.00 82.06 97 ALA A CA 1
ATOM 751 C C . ALA A 1 97 ? -8.502 -6.740 -1.614 1.00 82.06 97 ALA A C 1
ATOM 753 O O . ALA A 1 97 ? -8.156 -7.342 -2.631 1.00 82.06 97 ALA A O 1
ATOM 754 N N . ARG A 1 98 ? -8.374 -5.414 -1.480 1.00 79.62 98 ARG A N 1
ATOM 755 C CA . ARG A 1 98 ? -7.897 -4.538 -2.552 1.00 79.62 98 ARG A CA 1
ATOM 756 C C . ARG A 1 98 ? -6.485 -4.852 -2.978 1.00 79.62 98 ARG A C 1
ATOM 758 O O . ARG A 1 98 ? -6.226 -4.931 -4.168 1.00 79.62 98 ARG A O 1
ATOM 765 N N . PHE A 1 99 ? -5.581 -5.132 -2.049 1.00 76.88 99 PHE A N 1
ATOM 766 C CA . PHE A 1 99 ? -4.239 -5.550 -2.431 1.00 76.88 99 PHE A CA 1
ATOM 767 C C . PHE A 1 99 ? -4.218 -6.795 -3.317 1.00 76.88 99 PHE A C 1
ATOM 769 O O . PHE A 1 99 ? -3.517 -6.812 -4.325 1.00 76.88 99 PHE A O 1
ATOM 776 N N . LYS A 1 100 ? -5.000 -7.823 -2.973 1.00 76.19 100 LYS A N 1
ATOM 777 C CA . LYS A 1 100 ? -5.086 -9.044 -3.786 1.00 76.19 100 LYS A CA 1
ATOM 778 C C . LYS A 1 100 ? -5.643 -8.762 -5.178 1.00 76.19 100 LYS A C 1
ATOM 780 O O . LYS A 1 100 ? -5.126 -9.303 -6.150 1.00 76.19 100 LYS A O 1
ATOM 785 N N . GLU A 1 101 ? -6.655 -7.904 -5.270 1.00 76.94 101 GLU A N 1
ATOM 786 C CA . GLU A 1 101 ? -7.198 -7.458 -6.554 1.00 76.94 101 GLU A CA 1
ATOM 787 C C . GLU A 1 101 ? -6.146 -6.703 -7.366 1.00 76.94 101 GLU A C 1
ATOM 789 O O . GLU A 1 101 ? -5.945 -7.028 -8.529 1.00 76.94 101 GLU A O 1
ATOM 794 N N . LEU A 1 102 ? -5.420 -5.761 -6.754 1.00 70.88 102 LEU A N 1
ATOM 795 C CA . LEU A 1 102 ? -4.397 -4.953 -7.422 1.00 70.88 102 LEU A CA 1
ATOM 796 C C . LEU A 1 102 ? -3.277 -5.811 -8.018 1.00 70.88 102 LEU A C 1
ATOM 798 O O . LEU A 1 102 ? -2.869 -5.566 -9.153 1.00 70.88 102 LEU A O 1
ATOM 802 N N . LEU A 1 103 ? -2.835 -6.856 -7.314 1.00 69.81 103 LEU A N 1
ATOM 803 C CA . LEU A 1 103 ? -1.840 -7.795 -7.844 1.00 69.81 103 LEU A CA 1
ATOM 804 C C . LEU A 1 103 ? -2.342 -8.640 -9.022 1.00 69.81 103 LEU A C 1
ATOM 806 O O . LEU A 1 103 ? -1.524 -9.155 -9.785 1.00 69.81 103 LEU A O 1
ATOM 810 N N . GLY A 1 104 ? -3.659 -8.787 -9.173 1.00 66.25 104 GLY A N 1
ATOM 811 C CA . GLY A 1 104 ? -4.291 -9.632 -10.185 1.00 66.25 104 GLY A CA 1
ATOM 812 C C . GLY A 1 104 ? -4.365 -9.038 -11.595 1.00 66.25 104 GLY A C 1
ATOM 813 O O . GLY A 1 104 ? -4.850 -9.722 -12.491 1.00 66.25 104 GLY A O 1
ATOM 814 N N . GLY A 1 105 ? -3.913 -7.797 -11.815 1.00 62.88 105 GLY A N 1
ATOM 815 C CA . GLY A 1 105 ? -3.902 -7.164 -13.146 1.00 62.88 105 GLY A CA 1
ATOM 816 C C . GLY A 1 105 ? -4.452 -5.730 -13.259 1.00 62.88 105 GLY A C 1
ATOM 817 O O . GLY A 1 105 ? -3.961 -4.989 -14.111 1.00 62.88 105 GLY A O 1
ATOM 818 N N . PRO A 1 106 ? -5.387 -5.245 -12.414 1.00 61.00 106 PRO A N 1
ATOM 819 C CA . PRO A 1 106 ? -5.806 -3.840 -12.412 1.00 61.00 106 PRO A CA 1
ATOM 820 C C . PRO A 1 106 ? -4.641 -2.869 -12.210 1.00 61.00 106 PRO A C 1
ATOM 822 O O . PRO A 1 106 ? -4.645 -1.787 -12.789 1.00 61.00 106 PRO A O 1
ATOM 825 N N . MET A 1 107 ? -3.614 -3.259 -11.447 1.00 63.69 107 MET A N 1
ATOM 826 C CA . MET A 1 107 ? -2.408 -2.449 -11.290 1.00 63.69 107 MET A CA 1
ATOM 827 C C . MET A 1 107 ? -1.590 -2.356 -12.584 1.00 63.69 107 MET A C 1
ATOM 829 O O . MET A 1 107 ? -0.973 -1.322 -12.824 1.00 63.69 107 MET A O 1
ATOM 833 N N . ASP A 1 108 ? -1.598 -3.383 -13.436 1.00 63.09 108 ASP A N 1
ATOM 834 C CA . ASP A 1 108 ? -0.936 -3.341 -14.747 1.00 63.09 108 ASP A CA 1
ATOM 835 C C . ASP A 1 108 ? -1.668 -2.399 -15.699 1.00 63.09 108 ASP A C 1
ATOM 837 O O . ASP A 1 108 ? -1.044 -1.562 -16.345 1.00 63.09 108 ASP A O 1
ATOM 841 N N . ALA A 1 109 ? -3.001 -2.475 -15.723 1.00 61.44 109 ALA A N 1
ATOM 842 C CA . ALA A 1 109 ? -3.829 -1.575 -16.519 1.00 61.44 109 ALA A CA 1
ATOM 843 C C . ALA A 1 109 ? -3.730 -0.117 -16.032 1.00 61.44 109 ALA A C 1
ATOM 845 O O . ALA A 1 109 ? -3.591 0.802 -16.839 1.00 61.44 109 ALA A O 1
ATOM 846 N N . ALA A 1 110 ? -3.761 0.105 -14.714 1.00 58.69 110 ALA A N 1
ATOM 847 C CA . ALA A 1 110 ? -3.678 1.437 -14.117 1.00 58.69 110 ALA A CA 1
ATOM 848 C C . ALA A 1 110 ? -2.298 2.087 -14.300 1.00 58.69 110 ALA A C 1
ATOM 850 O O . ALA A 1 110 ? -2.214 3.309 -14.437 1.00 58.69 110 ALA A O 1
ATOM 851 N N . ASN A 1 111 ? -1.231 1.284 -14.330 1.00 59.91 111 ASN A N 1
ATOM 852 C CA . ASN A 1 111 ? 0.147 1.762 -14.440 1.00 59.91 111 ASN A CA 1
ATOM 853 C C . ASN A 1 111 ? 0.785 1.477 -15.805 1.00 59.91 111 ASN A C 1
ATOM 855 O O . ASN A 1 111 ? 2.010 1.513 -15.918 1.00 59.91 111 ASN A O 1
ATOM 859 N N . ALA A 1 112 ? -0.012 1.212 -16.844 1.00 61.59 112 ALA A N 1
ATOM 860 C CA . ALA A 1 112 ? 0.491 1.150 -18.208 1.00 61.59 112 ALA A CA 1
ATOM 861 C C . ALA A 1 112 ? 1.150 2.498 -18.541 1.00 61.59 112 ALA A C 1
ATOM 863 O O . ALA A 1 112 ? 0.465 3.502 -18.734 1.00 61.59 112 ALA A O 1
ATOM 864 N N . ILE A 1 113 ? 2.486 2.539 -18.538 1.00 60.09 113 ILE A N 1
ATOM 865 C CA . ILE A 1 113 ? 3.259 3.737 -18.867 1.00 60.09 113 ILE A CA 1
ATOM 866 C C . ILE A 1 113 ? 3.117 3.945 -20.384 1.00 60.09 113 ILE A C 1
ATOM 868 O O . ILE A 1 113 ? 3.653 3.130 -21.144 1.00 60.09 113 ILE A O 1
ATOM 872 N N . PRO A 1 114 ? 2.396 4.983 -20.859 1.00 51.41 114 PRO A N 1
ATOM 873 C CA . PRO A 1 114 ? 2.273 5.236 -22.290 1.00 51.41 114 PRO A CA 1
ATOM 874 C C . PRO A 1 114 ? 3.664 5.568 -22.847 1.00 51.41 114 PRO A C 1
ATOM 876 O O . PRO A 1 114 ? 4.343 6.459 -22.338 1.00 51.41 114 PRO A O 1
ATOM 879 N N . GLY A 1 115 ? 4.109 4.809 -23.851 1.00 49.34 115 GLY A N 1
ATOM 880 C CA . GLY A 1 115 ? 5.447 4.939 -24.443 1.00 49.34 115 GLY A CA 1
ATOM 881 C C . GLY A 1 115 ? 6.389 3.752 -24.219 1.00 49.34 115 GLY A C 1
ATOM 882 O O . GLY A 1 115 ? 7.578 3.865 -24.499 1.00 49.34 115 GLY A O 1
ATOM 883 N N . ALA A 1 116 ? 5.899 2.596 -23.760 1.00 46.88 116 ALA A N 1
ATOM 884 C CA . ALA A 1 116 ? 6.601 1.325 -23.948 1.00 46.88 116 ALA A CA 1
ATOM 885 C C . ALA A 1 116 ? 6.457 0.816 -25.397 1.00 46.88 116 ALA A C 1
ATOM 887 O O . ALA A 1 116 ? 6.127 -0.345 -25.616 1.00 46.88 116 ALA A O 1
ATOM 888 N N . GLU A 1 117 ? 6.690 1.678 -26.388 1.00 44.06 117 GLU A N 1
ATOM 889 C CA . GLU A 1 117 ? 7.087 1.177 -27.697 1.00 44.06 117 GLU A CA 1
ATOM 890 C C . GLU A 1 117 ? 8.466 0.561 -27.487 1.00 44.06 117 GLU A C 1
ATOM 892 O O . GLU A 1 117 ? 9.428 1.221 -27.087 1.00 44.06 117 GLU A O 1
ATOM 897 N N . VAL A 1 118 ? 8.516 -0.759 -27.614 1.00 46.81 118 VAL A N 1
ATOM 898 C CA . VAL A 1 118 ? 9.760 -1.481 -27.813 1.00 46.81 118 VAL A CA 1
ATOM 899 C C . VAL A 1 118 ? 10.360 -0.847 -29.059 1.00 46.81 118 VAL A C 1
ATOM 901 O O . VAL A 1 118 ? 9.792 -0.971 -30.142 1.00 46.81 118 VAL A O 1
ATOM 904 N N . GLU A 1 119 ? 11.435 -0.081 -28.893 1.00 42.59 119 GLU A N 1
ATOM 905 C CA . GLU A 1 119 ? 12.251 0.364 -30.015 1.00 42.59 119 GLU A CA 1
ATOM 906 C C . GLU A 1 119 ? 12.919 -0.906 -30.562 1.00 42.59 119 GLU A C 1
ATOM 908 O O . GLU A 1 119 ? 14.031 -1.270 -30.185 1.00 42.59 119 GLU A O 1
ATOM 913 N N . ASP A 1 120 ? 12.159 -1.655 -31.361 1.00 51.50 120 ASP A N 1
ATOM 914 C CA . ASP A 1 120 ? 12.655 -2.680 -32.262 1.00 51.50 120 ASP A CA 1
ATOM 915 C C . ASP A 1 120 ? 13.478 -1.916 -33.297 1.00 51.50 120 ASP A C 1
ATOM 917 O O . ASP A 1 120 ? 12.949 -1.265 -34.202 1.00 51.50 120 ASP A O 1
ATOM 921 N N . ARG A 1 121 ? 14.786 -1.844 -33.054 1.00 47.88 121 ARG A N 1
ATOM 922 C CA . ARG A 1 121 ? 15.732 -1.341 -34.041 1.00 47.88 121 ARG A CA 1
ATOM 923 C C . ARG A 1 121 ? 16.396 -2.533 -34.732 1.00 47.88 121 ARG A C 1
ATOM 925 O O . ARG A 1 121 ? 16.775 -3.470 -34.031 1.00 47.88 121 ARG A O 1
ATOM 932 N N . PRO A 1 122 ? 16.489 -2.481 -36.073 1.00 53.75 122 PRO A N 1
ATOM 933 C CA . PRO A 1 122 ? 16.825 -3.609 -36.943 1.00 53.75 122 PRO A CA 1
ATOM 934 C C . PRO A 1 122 ? 18.245 -4.147 -36.754 1.00 53.75 122 PRO A C 1
ATOM 936 O O . PRO A 1 122 ? 19.128 -3.368 -36.324 1.00 53.75 122 PRO A O 1
#

pLDDT: mean 71.97, std 15.88, range [39.91, 93.12]

Sequence (122 aa):
MTDAPSGGGERRPAASLEAVDRKLNVFALANGMDLSRREETRVLEWYRDGLERRIRVEPSEGGTWAIRTAATRHGRAPDAEALRTLESALDLDQILARFKELLGGPMDAANAIPGAEVEDRP

Radius of gyration: 17.52 Å; chains: 1; bounding box: 39×50×56 Å